Protein AF-A0A2I1GEY9-F1 (afdb_monomer_lite)

Organism: NCBI:txid588596

Structure (mmCIF, N/CA/C/O backbone):
data_AF-A0A2I1GEY9-F1
#
_entry.id   AF-A0A2I1GEY9-F1
#
loop_
_atom_site.group_PDB
_atom_site.id
_atom_site.type_symbol
_atom_site.label_atom_id
_atom_site.label_alt_id
_atom_site.label_comp_id
_atom_site.label_asym_id
_atom_site.label_entity_id
_atom_site.label_seq_id
_atom_site.pdbx_PDB_ins_code
_atom_site.Cartn_x
_atom_site.Cartn_y
_atom_site.Cartn_z
_atom_site.occupancy
_atom_site.B_iso_or_equiv
_atom_site.auth_seq_id
_atom_site.auth_comp_id
_atom_site.auth_asym_id
_atom_site.auth_atom_id
_atom_site.pdbx_PDB_model_num
ATOM 1 N N . MET A 1 1 ? 3.007 -11.560 12.866 1.00 44.59 1 MET A N 1
ATOM 2 C CA . MET A 1 1 ? 3.807 -10.693 11.979 1.00 44.59 1 MET A CA 1
ATOM 3 C C . MET A 1 1 ? 5.267 -10.915 12.319 1.00 44.59 1 MET A C 1
ATOM 5 O O . MET A 1 1 ? 5.629 -10.732 13.474 1.00 44.59 1 MET A O 1
ATOM 9 N N . ASP A 1 2 ? 6.054 -11.384 11.357 1.00 38.72 2 ASP A N 1
ATOM 10 C CA . ASP A 1 2 ? 7.506 -11.530 11.473 1.00 38.72 2 ASP A CA 1
ATOM 11 C C . ASP A 1 2 ? 8.145 -10.307 10.801 1.00 38.72 2 ASP A C 1
ATOM 13 O O . ASP A 1 2 ? 7.912 -10.064 9.620 1.00 38.72 2 ASP A O 1
ATOM 17 N N . PHE A 1 3 ? 8.868 -9.489 11.567 1.00 56.75 3 PHE A N 1
ATOM 18 C CA . PHE A 1 3 ? 9.431 -8.209 11.115 1.00 56.75 3 PHE A CA 1
ATOM 19 C C . PHE A 1 3 ? 10.753 -8.355 10.347 1.00 56.75 3 PHE A C 1
ATOM 21 O O . PHE A 1 3 ? 11.463 -7.370 10.169 1.00 56.75 3 PHE A O 1
ATOM 28 N N . GLY A 1 4 ? 11.102 -9.556 9.877 1.00 53.69 4 GLY A N 1
ATOM 29 C CA . GLY A 1 4 ? 12.291 -9.740 9.054 1.00 53.69 4 GLY A CA 1
ATOM 30 C C . GLY A 1 4 ? 13.560 -9.443 9.845 1.00 53.69 4 GLY A C 1
ATOM 31 O O . GLY A 1 4 ? 14.246 -8.445 9.628 1.00 53.69 4 GLY A O 1
ATOM 32 N N . ILE A 1 5 ? 13.923 -10.348 10.751 1.00 55.50 5 ILE A N 1
ATOM 33 C CA . ILE A 1 5 ? 15.296 -10.389 11.251 1.00 55.50 5 ILE A CA 1
ATOM 34 C C . ILE A 1 5 ? 16.181 -10.899 10.105 1.00 55.50 5 ILE A C 1
ATOM 36 O O . ILE A 1 5 ? 16.476 -12.086 10.020 1.00 55.50 5 ILE A O 1
ATOM 40 N N . SER A 1 6 ? 16.625 -10.017 9.210 1.00 53.09 6 SER A N 1
ATOM 41 C CA . SER A 1 6 ? 17.789 -10.318 8.377 1.00 53.09 6 SER A CA 1
ATOM 42 C C . SER A 1 6 ? 18.683 -9.102 8.221 1.00 53.09 6 SER A C 1
ATOM 44 O O . SER A 1 6 ? 18.519 -8.229 7.371 1.00 53.09 6 SER A O 1
ATOM 46 N N . LYS A 1 7 ? 19.667 -9.070 9.112 1.00 51.44 7 LYS A N 1
ATOM 47 C CA . LYS A 1 7 ? 20.834 -8.211 9.040 1.00 51.44 7 LYS A CA 1
ATOM 48 C C . LYS A 1 7 ? 21.877 -8.951 8.200 1.00 51.44 7 LYS A C 1
ATOM 50 O O . LYS A 1 7 ? 22.552 -9.832 8.717 1.00 51.44 7 LYS A O 1
ATOM 55 N N . ASN A 1 8 ? 21.995 -8.606 6.921 1.00 41.22 8 ASN A N 1
ATOM 56 C CA . ASN A 1 8 ? 23.267 -8.607 6.194 1.00 41.22 8 ASN A CA 1
ATOM 57 C C . ASN A 1 8 ? 23.083 -7.896 4.849 1.00 41.22 8 ASN A C 1
ATOM 59 O O . ASN A 1 8 ? 22.630 -8.474 3.864 1.00 41.22 8 ASN A O 1
ATOM 63 N N . GLN A 1 9 ? 23.483 -6.622 4.812 1.00 50.84 9 GLN A N 1
ATOM 64 C CA . GLN A 1 9 ? 24.087 -6.072 3.602 1.00 50.84 9 GLN A CA 1
ATOM 65 C C . GLN A 1 9 ? 25.204 -7.044 3.237 1.00 50.84 9 GLN A C 1
ATOM 67 O O . GLN A 1 9 ? 26.062 -7.232 4.089 1.00 50.84 9 GLN A O 1
ATOM 72 N N . ASN A 1 10 ? 25.086 -7.746 2.104 1.00 41.16 10 ASN A N 1
ATOM 73 C CA . ASN A 1 10 ? 26.146 -8.372 1.298 1.00 41.16 10 ASN A CA 1
ATOM 74 C C . ASN A 1 10 ? 25.495 -9.366 0.316 1.00 41.16 10 ASN A C 1
ATOM 76 O O . ASN A 1 10 ? 25.252 -10.519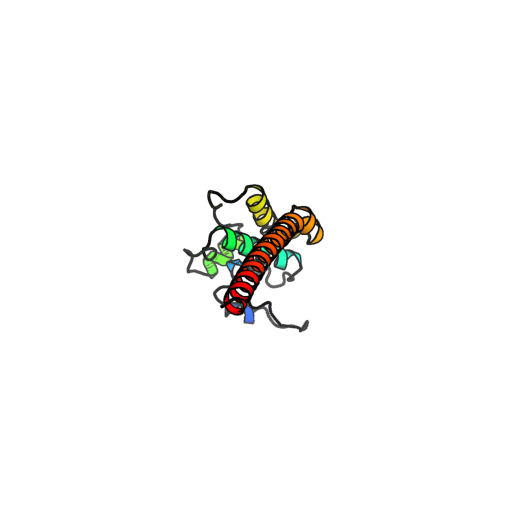 0.657 1.00 41.16 10 ASN A O 1
ATOM 80 N N . ASN A 1 11 ? 25.222 -8.901 -0.907 1.00 46.78 11 ASN A N 1
ATOM 81 C CA . ASN A 1 11 ? 25.101 -9.709 -2.130 1.00 46.78 11 ASN A CA 1
ATOM 82 C C . ASN A 1 11 ? 24.285 -11.014 -2.045 1.00 46.78 11 ASN A C 1
ATOM 84 O O . ASN A 1 11 ? 24.751 -12.060 -2.497 1.00 46.78 11 ASN A O 1
ATOM 88 N N . GLN A 1 12 ? 23.059 -10.971 -1.523 1.00 41.69 12 GLN A N 1
ATOM 89 C CA . GLN A 1 12 ? 22.129 -12.088 -1.688 1.00 41.69 12 GLN A CA 1
ATOM 90 C C . GLN A 1 12 ? 21.180 -11.776 -2.836 1.00 41.69 12 GLN A C 1
ATOM 92 O O . GLN A 1 12 ? 20.344 -10.879 -2.770 1.00 41.69 12 GLN A O 1
ATOM 97 N N . THR A 1 13 ? 21.396 -12.505 -3.925 1.00 39.59 13 THR A N 1
ATOM 98 C CA . THR A 1 13 ? 20.577 -12.525 -5.129 1.00 39.59 13 THR A CA 1
ATOM 99 C C . THR A 1 13 ? 19.092 -12.587 -4.791 1.00 39.59 13 THR A C 1
ATOM 101 O O . THR A 1 13 ? 18.670 -13.347 -3.920 1.00 39.59 13 THR A O 1
ATOM 104 N N . SER A 1 14 ? 18.314 -11.825 -5.560 1.00 50.25 14 SER A N 1
ATOM 105 C CA . SER A 1 14 ? 16.852 -11.649 -5.553 1.00 50.25 14 SER A CA 1
ATOM 106 C C . SER A 1 14 ? 16.012 -12.948 -5.658 1.00 50.25 14 SER A C 1
ATOM 108 O O . SER A 1 14 ? 14.808 -12.922 -5.883 1.00 50.25 14 SER A O 1
ATOM 110 N N . THR A 1 15 ? 16.626 -14.123 -5.509 1.00 42.75 15 THR A N 1
ATOM 111 C CA . THR A 1 15 ? 16.048 -15.446 -5.769 1.00 42.75 15 THR A CA 1
ATOM 112 C C . THR A 1 15 ? 15.495 -16.146 -4.525 1.00 42.75 15 THR A C 1
ATOM 114 O O . THR A 1 15 ? 14.738 -17.101 -4.671 1.00 42.75 15 THR A O 1
ATOM 117 N N . ALA A 1 16 ? 15.802 -15.678 -3.308 1.00 41.06 16 ALA A N 1
ATOM 118 C CA . ALA A 1 16 ? 15.241 -16.249 -2.073 1.00 41.06 16 ALA A CA 1
ATOM 119 C C . ALA A 1 16 ? 13.793 -15.787 -1.781 1.00 41.06 16 ALA A C 1
ATOM 121 O O . ALA A 1 16 ? 13.061 -16.465 -1.063 1.00 41.06 16 ALA A O 1
ATOM 122 N N . TYR A 1 17 ? 13.345 -14.673 -2.375 1.00 50.22 17 TYR A N 1
ATOM 123 C CA . TYR A 1 17 ? 12.012 -14.095 -2.137 1.00 50.22 17 TYR A CA 1
ATOM 124 C C . TYR A 1 17 ? 10.874 -14.799 -2.891 1.00 50.22 17 TYR A C 1
ATOM 126 O O . TYR A 1 17 ? 9.708 -14.642 -2.535 1.00 50.22 17 TYR A O 1
ATOM 134 N N . VAL A 1 18 ? 11.192 -15.629 -3.890 1.00 46.31 18 VAL A N 1
ATOM 135 C CA . VAL A 1 18 ? 10.198 -16.359 -4.700 1.00 46.31 18 VAL A CA 1
ATOM 136 C C . VAL A 1 18 ? 9.485 -17.463 -3.890 1.00 46.31 18 VAL A C 1
ATOM 138 O O . VAL A 1 18 ? 8.424 -17.937 -4.289 1.00 46.31 18 VAL A O 1
ATOM 141 N N . GLY A 1 19 ? 10.028 -17.853 -2.729 1.00 39.94 19 GLY A N 1
ATOM 142 C CA . GLY A 1 19 ? 9.502 -18.943 -1.898 1.00 39.94 19 GLY A CA 1
ATOM 143 C C . GLY A 1 19 ? 8.448 -18.561 -0.852 1.00 39.94 19 GLY A C 1
ATOM 144 O O . GLY A 1 19 ? 7.800 -19.461 -0.322 1.00 39.94 19 GLY A O 1
ATOM 145 N N . ASN A 1 20 ? 8.235 -17.272 -0.543 1.00 46.06 20 ASN A N 1
ATOM 146 C CA . ASN A 1 20 ? 7.269 -16.864 0.488 1.00 46.06 20 ASN A CA 1
ATOM 147 C C . ASN A 1 20 ? 5.998 -16.277 -0.142 1.00 46.06 20 ASN A C 1
ATOM 149 O O . ASN A 1 20 ? 5.798 -15.078 -0.316 1.00 46.06 20 ASN A O 1
ATOM 153 N N . PHE A 1 21 ? 5.136 -17.210 -0.516 1.00 47.41 21 PHE A N 1
ATOM 154 C CA . PHE A 1 21 ? 3.978 -17.091 -1.391 1.00 47.41 21 PHE A CA 1
ATOM 155 C C . PHE A 1 21 ? 2.848 -16.134 -0.960 1.00 47.41 21 PHE A C 1
ATOM 157 O O . PHE A 1 21 ? 1.968 -15.875 -1.774 1.00 47.41 21 PHE A O 1
ATOM 164 N N . GLY A 1 22 ? 2.867 -15.610 0.269 1.00 58.97 22 GLY A N 1
ATOM 165 C CA . GLY A 1 22 ? 1.872 -14.656 0.784 1.00 58.97 22 GLY A CA 1
ATOM 166 C C . GLY A 1 22 ? 2.316 -13.188 0.777 1.00 58.97 22 GLY A C 1
ATOM 167 O O . GLY A 1 22 ? 1.561 -12.332 1.219 1.00 58.97 22 GLY A O 1
ATOM 168 N N . VAL A 1 23 ? 3.536 -12.879 0.316 1.00 78.94 23 VAL A N 1
ATOM 169 C CA . VAL A 1 23 ? 4.139 -11.542 0.501 1.00 78.94 23 VAL A CA 1
ATOM 170 C C . VAL A 1 23 ? 4.010 -10.642 -0.736 1.00 78.94 23 VAL A C 1
ATOM 172 O O . VAL A 1 23 ? 4.173 -9.436 -0.611 1.00 78.94 23 VAL A O 1
ATOM 175 N N . VAL A 1 24 ? 3.654 -11.180 -1.914 1.00 90.69 24 VAL A N 1
ATOM 176 C CA . VAL A 1 24 ? 3.646 -10.436 -3.200 1.00 90.69 24 VAL A CA 1
ATOM 177 C C . VAL A 1 24 ? 2.850 -9.131 -3.121 1.00 90.69 24 VAL A C 1
ATOM 179 O O . VAL A 1 24 ? 3.321 -8.107 -3.603 1.00 90.69 24 VAL A O 1
ATOM 182 N N . ALA A 1 25 ? 1.688 -9.149 -2.463 1.00 93.12 25 ALA A N 1
ATOM 183 C CA . ALA A 1 25 ? 0.843 -7.968 -2.296 1.00 93.12 25 ALA A CA 1
ATOM 184 C C . ALA A 1 25 ? 1.513 -6.835 -1.500 1.00 93.12 25 ALA A C 1
ATOM 186 O O . ALA A 1 25 ? 1.182 -5.675 -1.705 1.00 93.12 25 ALA A O 1
ATOM 187 N N . TYR A 1 26 ? 2.449 -7.167 -0.611 1.00 94.31 26 TYR A N 1
ATOM 188 C CA . TYR A 1 26 ? 3.161 -6.220 0.245 1.00 94.31 26 TYR A CA 1
ATOM 189 C C . TYR A 1 26 ? 4.514 -5.804 -0.349 1.00 94.31 26 TYR A C 1
ATOM 191 O O . TYR A 1 26 ? 5.165 -4.921 0.191 1.00 94.31 26 TYR A O 1
ATOM 199 N N . MET A 1 27 ? 4.976 -6.426 -1.436 1.00 92.56 27 MET A N 1
ATOM 200 C CA . MET A 1 27 ? 6.281 -6.113 -2.019 1.00 92.56 27 MET A CA 1
ATOM 201 C C . MET A 1 27 ? 6.256 -4.796 -2.799 1.00 92.56 27 MET A C 1
ATOM 203 O O . MET A 1 27 ? 5.285 -4.476 -3.478 1.00 92.56 27 MET A O 1
ATOM 207 N N . GLU A 1 28 ? 7.376 -4.071 -2.748 1.00 94.56 28 GLU A N 1
ATOM 208 C CA . GLU A 1 28 ? 7.617 -2.859 -3.533 1.00 94.56 28 GLU A CA 1
ATOM 209 C C . GLU A 1 28 ? 7.279 -3.070 -5.023 1.00 94.56 28 GLU A C 1
ATOM 211 O O . GLU A 1 28 ? 7.978 -3.837 -5.687 1.00 94.56 28 GLU A O 1
ATOM 216 N N . PRO A 1 29 ? 6.287 -2.366 -5.603 1.00 94.50 29 PRO A N 1
ATOM 217 C CA . PRO A 1 29 ? 5.899 -2.577 -6.996 1.00 94.50 29 PRO A CA 1
ATOM 218 C C . PRO A 1 29 ? 7.046 -2.399 -7.994 1.00 94.50 29 PRO A C 1
ATOM 220 O O . PRO A 1 29 ? 7.108 -3.114 -8.996 1.00 94.50 29 PRO A O 1
ATOM 223 N N . LYS A 1 30 ? 7.981 -1.474 -7.720 1.00 93.31 30 LYS A N 1
ATOM 224 C CA . LYS A 1 30 ? 9.129 -1.226 -8.606 1.00 93.31 30 LYS A CA 1
ATOM 225 C C . LYS A 1 30 ? 10.117 -2.398 -8.670 1.00 93.31 30 LYS A C 1
ATOM 227 O O . LYS A 1 30 ? 10.770 -2.547 -9.700 1.00 93.31 30 LYS A O 1
ATOM 232 N N . CYS A 1 31 ? 10.172 -3.278 -7.662 1.00 91.38 31 CYS A N 1
ATOM 233 C CA . CYS A 1 31 ? 11.063 -4.447 -7.695 1.00 91.38 31 CYS A CA 1
ATOM 234 C C . CYS A 1 31 ? 10.638 -5.514 -8.721 1.00 91.38 31 CYS A C 1
ATOM 236 O O . CYS A 1 31 ? 11.462 -6.318 -9.152 1.00 91.38 31 CYS A O 1
ATOM 238 N N . PHE A 1 32 ? 9.371 -5.503 -9.157 1.00 90.31 32 PHE A N 1
ATOM 239 C CA . PHE A 1 32 ? 8.885 -6.386 -10.222 1.00 90.31 32 PHE A CA 1
ATOM 240 C C . PHE A 1 32 ? 9.301 -5.915 -11.622 1.00 90.31 32 PHE A C 1
ATOM 242 O O . PHE A 1 32 ? 9.295 -6.711 -12.558 1.00 90.31 32 PHE A O 1
ATOM 249 N N . VAL A 1 33 ? 9.650 -4.631 -11.764 1.00 89.69 33 VAL A N 1
ATOM 250 C CA . VAL A 1 33 ? 10.099 -4.028 -13.028 1.00 89.69 33 VAL A CA 1
ATOM 251 C C . VAL A 1 33 ? 11.623 -4.025 -13.111 1.00 89.69 33 VAL A C 1
ATOM 253 O O . VAL A 1 33 ? 12.187 -4.418 -14.129 1.00 89.69 33 VAL A O 1
ATOM 256 N N . ASP A 1 34 ? 12.286 -3.608 -12.032 1.00 88.88 34 ASP A N 1
ATOM 257 C CA . ASP A 1 34 ? 13.739 -3.624 -11.900 1.00 88.88 34 ASP A CA 1
ATOM 258 C C . ASP A 1 34 ? 14.137 -4.492 -10.696 1.00 88.88 34 ASP A C 1
ATOM 260 O O . ASP A 1 34 ? 13.987 -4.059 -9.550 1.00 88.88 34 ASP A O 1
ATOM 264 N N . PRO A 1 35 ? 14.681 -5.703 -10.921 1.00 83.06 35 PRO A N 1
ATOM 265 C CA . PRO A 1 35 ? 15.138 -6.580 -9.844 1.00 83.06 35 PRO A CA 1
ATOM 266 C C . PRO A 1 35 ? 16.256 -5.991 -8.974 1.00 83.06 35 PRO A C 1
ATOM 268 O O . PRO A 1 35 ? 16.514 -6.523 -7.894 1.00 83.06 35 PRO A O 1
ATOM 271 N N . ASN A 1 36 ? 16.935 -4.934 -9.437 1.00 85.25 36 ASN A N 1
ATOM 272 C CA . ASN A 1 36 ? 17.963 -4.215 -8.684 1.00 85.25 36 ASN A CA 1
ATOM 273 C C . ASN A 1 36 ? 17.409 -2.987 -7.952 1.00 85.25 36 ASN A C 1
ATOM 275 O O . ASN A 1 36 ? 18.181 -2.265 -7.314 1.00 85.25 36 ASN A O 1
ATOM 279 N N . PHE A 1 37 ? 16.096 -2.737 -8.028 1.00 86.81 37 PHE A N 1
ATOM 280 C CA . PHE A 1 37 ? 15.475 -1.631 -7.318 1.00 86.81 37 PHE A CA 1
ATOM 281 C C . PHE A 1 37 ? 15.724 -1.787 -5.809 1.00 86.81 37 PHE A C 1
ATOM 283 O O . PHE A 1 37 ? 15.383 -2.824 -5.229 1.00 86.81 37 PHE A O 1
ATOM 290 N N . PRO A 1 38 ? 16.328 -0.787 -5.146 1.00 86.50 38 PRO A N 1
ATOM 291 C CA . PRO A 1 38 ? 16.669 -0.909 -3.743 1.00 86.50 38 PRO A CA 1
ATOM 292 C C . PRO A 1 38 ? 15.406 -0.928 -2.884 1.00 86.50 38 PRO A C 1
ATOM 294 O O . PRO A 1 38 ? 14.523 -0.082 -3.028 1.00 86.50 38 PRO A O 1
ATOM 297 N N . TYR A 1 39 ? 15.361 -1.836 -1.913 1.00 86.62 39 TYR A N 1
ATOM 298 C CA . TYR A 1 39 ? 14.411 -1.717 -0.814 1.00 86.62 39 TYR A CA 1
ATOM 299 C C . TYR A 1 39 ? 14.791 -0.515 0.046 1.00 86.62 39 TYR A C 1
ATOM 301 O O . TYR A 1 39 ? 15.923 -0.391 0.519 1.00 86.62 39 TYR A O 1
ATOM 309 N N . THR A 1 40 ? 13.838 0.389 0.234 1.00 92.19 40 THR A N 1
ATOM 310 C CA . THR A 1 40 ? 14.043 1.621 0.999 1.00 92.19 40 THR A CA 1
ATOM 311 C C . THR A 1 40 ? 12.922 1.814 2.012 1.00 92.19 40 THR A C 1
ATOM 313 O O . THR A 1 40 ? 11.942 1.076 2.029 1.00 92.19 40 THR A O 1
ATOM 316 N N . LYS A 1 41 ? 13.020 2.864 2.835 1.00 93.19 41 LYS A N 1
ATOM 317 C CA . LYS A 1 41 ? 11.957 3.221 3.785 1.00 93.19 41 LYS A CA 1
ATOM 318 C C . LYS A 1 41 ? 10.600 3.432 3.105 1.00 93.19 41 LYS A C 1
ATOM 320 O O . LYS A 1 41 ? 9.575 3.167 3.716 1.00 93.19 41 LYS A O 1
ATOM 325 N N . SER A 1 42 ? 10.565 3.911 1.859 1.00 94.50 42 SER A N 1
ATOM 326 C CA . SER A 1 42 ? 9.300 4.065 1.130 1.00 94.50 42 SER A CA 1
ATOM 327 C C . SER A 1 42 ? 8.704 2.717 0.715 1.00 94.50 42 SER A C 1
ATOM 329 O O . SER A 1 42 ? 7.485 2.628 0.572 1.00 94.50 42 SER A O 1
ATOM 331 N N . SER A 1 43 ? 9.515 1.664 0.581 1.00 94.50 43 SER A N 1
ATOM 332 C CA . SER A 1 43 ? 9.042 0.286 0.409 1.00 94.50 43 SER A CA 1
ATOM 333 C C . SER A 1 43 ? 8.356 -0.225 1.676 1.00 94.50 43 SER A C 1
ATOM 335 O O . SER A 1 43 ? 7.277 -0.800 1.582 1.00 94.50 43 SER A O 1
ATOM 337 N N . ASP A 1 44 ? 8.890 0.079 2.863 1.00 93.88 44 ASP A N 1
ATOM 338 C CA . ASP A 1 44 ? 8.212 -0.241 4.131 1.00 93.88 44 ASP A CA 1
ATOM 339 C C . ASP A 1 44 ? 6.866 0.493 4.255 1.00 93.88 44 ASP A C 1
ATOM 341 O O . ASP A 1 44 ? 5.869 -0.091 4.682 1.00 93.88 44 ASP A O 1
ATOM 345 N N . ILE A 1 45 ? 6.811 1.763 3.833 1.00 95.50 45 ILE A N 1
ATOM 346 C CA . ILE A 1 45 ? 5.565 2.549 3.798 1.00 95.50 45 ILE A CA 1
ATOM 347 C C . ILE A 1 45 ? 4.540 1.927 2.840 1.00 95.50 45 ILE A C 1
ATOM 349 O O . ILE A 1 45 ? 3.352 1.907 3.160 1.00 95.50 45 ILE A O 1
ATOM 353 N N . TYR A 1 46 ? 4.977 1.374 1.706 1.00 96.44 46 TYR A N 1
ATOM 354 C CA . TYR A 1 46 ? 4.088 0.650 0.798 1.00 96.44 46 TYR A CA 1
ATOM 355 C C . TYR A 1 46 ? 3.468 -0.574 1.475 1.00 96.44 46 TYR A C 1
ATOM 357 O O . TYR A 1 46 ? 2.240 -0.673 1.544 1.00 96.44 46 TYR A O 1
ATOM 365 N N . SER A 1 47 ? 4.305 -1.456 2.032 1.00 95.56 47 SER A N 1
ATOM 366 C CA . SER A 1 47 ? 3.865 -2.655 2.759 1.00 95.56 47 SER A CA 1
ATOM 367 C C . SER A 1 47 ? 2.885 -2.296 3.871 1.00 95.56 47 SER A C 1
ATOM 369 O O . SER A 1 47 ? 1.874 -2.967 4.077 1.00 95.56 47 SER A O 1
ATOM 371 N N . PHE A 1 48 ? 3.163 -1.195 4.568 1.00 94.25 48 PHE A N 1
ATOM 372 C CA . PHE A 1 48 ? 2.302 -0.680 5.614 1.00 94.25 48 PHE A CA 1
ATOM 373 C C . PHE A 1 48 ? 0.947 -0.202 5.072 1.00 94.25 48 PHE A C 1
ATOM 375 O O . PHE A 1 48 ? -0.081 -0.529 5.654 1.00 94.25 48 PHE A O 1
ATOM 382 N N . GLY A 1 49 ? 0.903 0.493 3.931 1.00 95.44 49 GLY A N 1
ATOM 383 C CA . GLY A 1 49 ? -0.355 0.871 3.274 1.00 95.44 49 GLY A CA 1
ATOM 384 C C . GLY A 1 49 ? -1.237 -0.332 2.925 1.00 95.44 49 GLY A C 1
ATOM 385 O O . GLY A 1 49 ? -2.442 -0.308 3.168 1.00 95.44 49 GLY A O 1
ATOM 386 N N . VAL A 1 50 ? -0.637 -1.415 2.428 1.00 96.44 50 VAL A N 1
ATOM 387 C CA . VAL A 1 50 ? -1.351 -2.671 2.137 1.00 96.44 50 VAL A CA 1
ATOM 388 C C . VAL A 1 50 ? -1.890 -3.310 3.421 1.00 96.44 50 VAL A C 1
A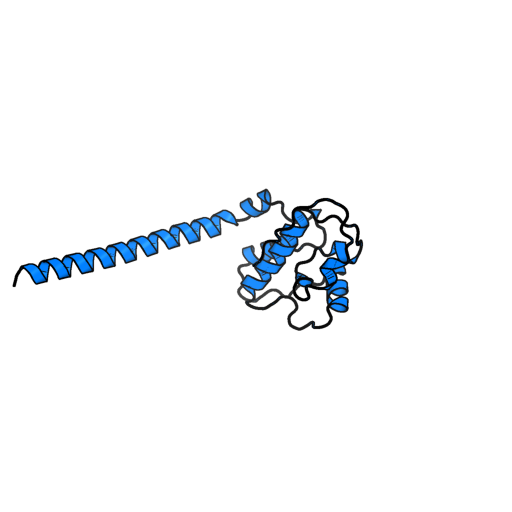TOM 390 O O . VAL A 1 50 ? -3.058 -3.690 3.469 1.00 96.44 50 VAL A O 1
ATOM 393 N N . LEU A 1 51 ? -1.088 -3.343 4.490 1.00 95.06 51 LEU A N 1
ATOM 394 C CA . LEU A 1 51 ? -1.514 -3.838 5.804 1.00 95.06 51 LEU A CA 1
ATOM 395 C C . LEU A 1 51 ? -2.685 -3.030 6.382 1.00 95.06 51 LEU A C 1
ATOM 397 O O . LEU A 1 51 ? -3.607 -3.586 6.971 1.00 95.06 51 LEU A O 1
ATOM 401 N N . MET A 1 52 ? -2.676 -1.709 6.226 1.00 94.25 52 MET A N 1
ATOM 402 C CA . MET A 1 52 ? -3.783 -0.869 6.681 1.00 94.25 52 MET A CA 1
ATOM 403 C C . MET A 1 52 ? -5.077 -1.160 5.933 1.00 94.25 52 MET A C 1
ATOM 405 O O . MET A 1 52 ? -6.147 -1.202 6.540 1.00 94.25 52 MET A O 1
ATOM 409 N N . TRP A 1 53 ? -4.987 -1.368 4.621 1.00 96.44 53 TRP A N 1
ATOM 410 C CA . TRP A 1 53 ? -6.144 -1.793 3.851 1.00 96.44 53 TRP A CA 1
ATOM 411 C C . TRP A 1 53 ? -6.659 -3.156 4.330 1.00 96.44 53 TRP A C 1
ATOM 413 O O . TRP A 1 53 ? -7.861 -3.292 4.537 1.00 96.44 53 TRP A O 1
ATOM 423 N N . GLU A 1 54 ? -5.774 -4.121 4.593 1.00 95.56 54 GLU A N 1
ATOM 424 C CA . GLU A 1 54 ? -6.139 -5.439 5.137 1.00 95.56 54 GLU A CA 1
ATOM 425 C C . GLU A 1 54 ? -6.842 -5.322 6.497 1.00 95.56 54 GLU A C 1
ATOM 4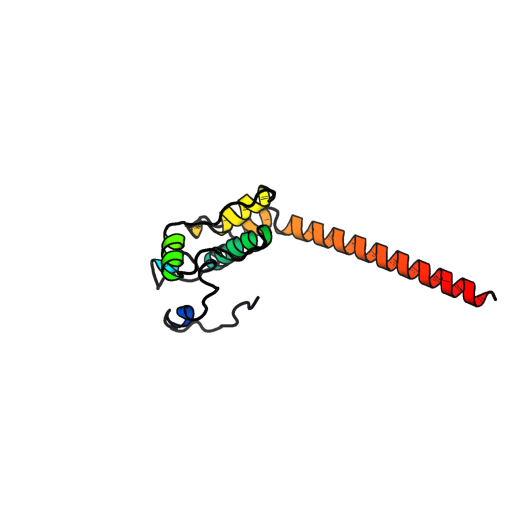27 O O . GLU A 1 54 ? -7.874 -5.950 6.719 1.00 95.56 54 GLU A O 1
ATOM 432 N N . ILE A 1 55 ? -6.348 -4.462 7.395 1.00 93.94 55 ILE A N 1
ATOM 433 C CA . ILE A 1 55 ? -7.008 -4.176 8.680 1.00 93.94 55 ILE A CA 1
ATOM 434 C C . ILE A 1 55 ? -8.404 -3.588 8.455 1.00 93.94 55 ILE A C 1
ATOM 436 O O . ILE A 1 55 ? -9.345 -3.925 9.171 1.00 93.94 55 ILE A O 1
ATOM 440 N N . SER A 1 56 ? -8.544 -2.698 7.473 1.00 93.38 56 SER A N 1
ATOM 441 C CA . SER A 1 56 ? -9.824 -2.074 7.157 1.00 93.38 56 SER A CA 1
ATOM 442 C C . SER A 1 56 ? -10.813 -3.031 6.494 1.00 93.38 56 SER A C 1
ATOM 444 O O . SER A 1 56 ? -12.016 -2.851 6.672 1.00 93.38 56 SER A O 1
ATOM 446 N N . SER A 1 57 ? -10.336 -3.980 5.690 1.00 94.44 57 SER A N 1
ATOM 447 C CA . SER A 1 57 ? -11.176 -4.919 4.944 1.00 94.44 57 SER A CA 1
ATOM 448 C C . SER A 1 57 ? -11.515 -6.163 5.758 1.00 94.44 57 SER A C 1
ATOM 450 O O . SER A 1 57 ? -12.586 -6.737 5.572 1.00 94.44 57 SER A O 1
ATOM 452 N N . GLY A 1 58 ? -10.618 -6.577 6.655 1.00 93.00 58 GLY A N 1
ATOM 453 C CA . GLY A 1 58 ? -10.675 -7.867 7.335 1.00 93.00 58 GLY A CA 1
ATOM 454 C C . GLY A 1 58 ? -10.349 -9.053 6.421 1.00 93.00 58 GLY A C 1
ATOM 455 O O . GLY A 1 58 ? -10.594 -10.195 6.809 1.00 93.00 58 GLY A O 1
ATOM 456 N N . TYR A 1 59 ? -9.824 -8.808 5.216 1.00 92.06 59 TYR A N 1
ATOM 457 C CA . TYR A 1 59 ? -9.512 -9.834 4.223 1.00 92.06 59 TYR A CA 1
ATOM 458 C C . TYR A 1 59 ? -8.053 -9.754 3.765 1.00 92.06 59 TYR A C 1
ATOM 460 O O . TYR A 1 59 ? -7.525 -8.649 3.622 1.00 92.06 59 TYR A O 1
ATOM 468 N N . PRO A 1 60 ? -7.433 -10.902 3.425 1.00 92.44 60 PRO A N 1
ATOM 469 C CA . PRO A 1 60 ? -6.134 -10.908 2.769 1.00 92.44 60 PRO A CA 1
ATOM 470 C C . PRO A 1 60 ? -6.159 -10.083 1.472 1.00 92.44 60 PRO A C 1
ATOM 472 O O . PRO A 1 60 ? -7.138 -10.169 0.719 1.00 92.44 60 PRO A O 1
ATOM 475 N N . PRO A 1 61 ? -5.103 -9.308 1.176 1.00 93.50 61 PRO A N 1
ATOM 476 C CA . PRO A 1 61 ? -5.017 -8.549 -0.062 1.00 93.50 61 PRO A CA 1
ATOM 477 C C . PRO A 1 61 ? -4.932 -9.480 -1.270 1.00 93.50 61 PRO A C 1
ATOM 479 O O . PRO A 1 61 ? -4.207 -10.473 -1.280 1.00 93.50 61 PRO A O 1
ATOM 482 N N . PHE A 1 62 ? -5.680 -9.117 -2.301 1.00 92.81 62 PHE A N 1
ATOM 483 C CA . PHE A 1 62 ? -5.870 -9.814 -3.564 1.00 92.81 62 PHE A CA 1
ATOM 484 C C . PHE A 1 62 ? -6.306 -11.271 -3.386 1.00 92.81 62 PHE A C 1
ATOM 486 O O . PHE A 1 62 ? -5.874 -12.141 -4.140 1.00 92.81 62 PHE A O 1
ATOM 493 N N . LYS A 1 63 ? -7.181 -11.538 -2.403 1.00 88.50 63 LYS A N 1
ATOM 494 C CA . LYS A 1 63 ? -7.645 -12.891 -2.036 1.00 88.50 63 LYS A CA 1
ATOM 495 C C . LYS A 1 63 ? -8.184 -13.733 -3.200 1.00 88.50 63 LYS A C 1
ATOM 497 O O . LYS A 1 63 ? -8.141 -14.951 -3.116 1.00 88.50 63 LYS A O 1
ATOM 502 N N . ASP A 1 64 ? -8.694 -13.090 -4.250 1.00 86.88 64 ASP A N 1
ATOM 503 C CA . ASP A 1 64 ? -9.298 -13.759 -5.407 1.00 86.88 64 ASP A CA 1
ATOM 504 C C . ASP A 1 64 ? -8.274 -14.023 -6.537 1.00 86.88 64 ASP A C 1
ATOM 506 O O . ASP A 1 64 ? -8.644 -14.478 -7.620 1.00 86.88 64 ASP A O 1
ATOM 510 N N . ASN A 1 65 ? -6.986 -13.714 -6.325 1.00 83.88 65 ASN A N 1
ATOM 511 C CA . ASN A 1 65 ? -5.927 -13.868 -7.322 1.00 83.88 65 ASN A CA 1
ATOM 512 C C . ASN A 1 65 ? -4.870 -14.898 -6.895 1.00 83.88 65 ASN A C 1
ATOM 514 O O . ASN A 1 65 ? -3.846 -14.574 -6.292 1.00 83.88 65 ASN A O 1
ATOM 518 N N . ASP A 1 66 ? -5.090 -16.147 -7.297 1.00 83.44 66 ASP A N 1
ATOM 519 C CA . ASP A 1 66 ? -4.190 -17.261 -6.976 1.00 83.44 66 ASP A CA 1
ATOM 520 C C . ASP A 1 66 ? -2.894 -17.257 -7.812 1.00 83.44 66 ASP A C 1
ATOM 522 O O . ASP A 1 66 ? -1.897 -17.902 -7.458 1.00 83.44 66 ASP A O 1
ATOM 526 N N . ASN A 1 67 ? -2.874 -16.528 -8.936 1.00 89.62 67 ASN A N 1
ATOM 527 C CA . ASN A 1 67 ? -1.724 -16.477 -9.832 1.00 89.62 67 ASN A CA 1
ATOM 528 C C . ASN A 1 67 ? -0.781 -15.328 -9.459 1.00 89.62 67 ASN A C 1
ATOM 530 O O . ASN A 1 67 ? -0.919 -14.191 -9.901 1.00 89.62 67 ASN A O 1
ATOM 534 N N . LYS A 1 68 ? 0.265 -15.671 -8.711 1.00 85.44 68 LYS A N 1
ATOM 535 C CA . LYS A 1 68 ? 1.266 -14.729 -8.185 1.00 85.44 68 LYS A CA 1
ATOM 536 C C . LYS A 1 68 ? 2.017 -13.946 -9.258 1.00 85.44 68 LYS A C 1
ATOM 538 O O . LYS A 1 68 ? 2.338 -12.785 -9.037 1.00 85.44 68 LYS A O 1
ATOM 543 N N . VAL A 1 69 ? 2.292 -14.561 -10.410 1.00 89.31 69 VAL A N 1
ATOM 544 C CA . VAL A 1 69 ? 2.979 -13.879 -11.518 1.00 89.31 69 VAL A CA 1
ATOM 545 C C . VAL A 1 69 ? 2.046 -12.847 -12.141 1.00 89.31 69 VAL A C 1
ATOM 547 O O . VAL A 1 69 ? 2.435 -11.697 -12.330 1.00 89.31 69 VAL A O 1
ATOM 550 N N . ALA A 1 70 ? 0.793 -13.231 -12.396 1.00 91.75 70 ALA A N 1
ATOM 551 C CA . ALA A 1 70 ? -0.217 -12.306 -12.902 1.00 91.75 70 ALA A CA 1
ATOM 552 C C . ALA A 1 70 ? -0.496 -11.171 -11.904 1.00 91.75 70 ALA A C 1
ATOM 554 O O . ALA A 1 70 ? -0.654 -10.016 -12.306 1.00 91.75 70 ALA A O 1
ATOM 555 N N . LEU A 1 71 ? -0.505 -11.478 -10.605 1.00 92.62 71 LEU A N 1
ATOM 556 C CA . LEU A 1 71 ? -0.658 -10.493 -9.542 1.00 92.62 71 LEU A CA 1
ATOM 557 C C . LEU A 1 71 ? 0.512 -9.503 -9.508 1.00 92.62 71 LEU A C 1
ATOM 559 O O . LEU A 1 71 ? 0.271 -8.300 -9.512 1.00 92.62 71 LEU A O 1
ATOM 563 N N . ALA A 1 72 ? 1.759 -9.980 -9.541 1.00 91.88 72 ALA A N 1
ATOM 564 C CA . ALA A 1 72 ? 2.945 -9.122 -9.566 1.00 91.88 72 ALA A CA 1
ATOM 565 C C . ALA A 1 72 ? 2.927 -8.156 -10.764 1.00 91.88 72 ALA A C 1
ATOM 567 O O . ALA A 1 72 ? 3.145 -6.959 -10.589 1.00 91.88 72 ALA A O 1
ATOM 568 N N . ILE A 1 73 ? 2.569 -8.653 -11.955 1.00 92.88 73 ILE A N 1
ATOM 569 C CA . ILE A 1 73 ? 2.405 -7.831 -13.168 1.00 92.88 73 ILE A CA 1
ATOM 570 C C . ILE A 1 73 ? 1.278 -6.802 -12.994 1.00 92.88 73 ILE A C 1
ATOM 572 O O . ILE A 1 73 ? 1.393 -5.649 -13.407 1.00 92.88 73 ILE A O 1
ATOM 576 N N . SER A 1 74 ? 0.165 -7.197 -12.378 1.00 95.00 74 SER A N 1
ATOM 577 C CA . SER A 1 74 ? -0.958 -6.287 -12.140 1.00 95.00 74 SER A CA 1
ATOM 578 C C . SER A 1 74 ? -0.558 -5.167 -11.175 1.00 95.00 74 SER A C 1
ATOM 580 O O . SER A 1 74 ? -0.813 -3.995 -11.449 1.00 95.00 74 SER A O 1
ATOM 582 N N . ILE A 1 75 ? 0.124 -5.507 -10.078 1.00 95.62 75 ILE A N 1
ATOM 583 C CA . ILE A 1 75 ? 0.618 -4.551 -9.079 1.00 95.62 75 ILE A CA 1
ATOM 584 C C . ILE A 1 75 ? 1.659 -3.607 -9.687 1.00 95.62 75 ILE A C 1
ATOM 586 O O . ILE A 1 75 ? 1.579 -2.398 -9.453 1.00 95.62 75 ILE A O 1
ATOM 590 N N . SER A 1 76 ? 2.592 -4.117 -10.501 1.00 94.25 76 SER A N 1
ATOM 591 C CA . SER A 1 76 ? 3.581 -3.281 -11.194 1.00 94.25 76 SER A CA 1
ATOM 592 C C . SER A 1 76 ? 2.929 -2.292 -12.161 1.00 94.25 76 SER A C 1
ATOM 594 O O . SER A 1 76 ? 3.449 -1.197 -12.350 1.00 94.25 76 SER A O 1
ATOM 596 N N . ASN A 1 77 ? 1.761 -2.642 -12.706 1.00 96.00 77 ASN A N 1
ATOM 597 C CA . ASN A 1 77 ? 0.945 -1.780 -13.564 1.00 96.00 77 ASN A CA 1
ATOM 598 C C . ASN A 1 77 ? -0.026 -0.871 -12.787 1.00 96.00 77 ASN A C 1
ATOM 600 O O . ASN A 1 77 ? -0.854 -0.195 -13.394 1.00 96.00 77 ASN A O 1
ATOM 604 N N . GLY A 1 78 ? 0.061 -0.835 -11.455 1.00 95.81 78 GLY A N 1
ATOM 605 C CA . GLY A 1 78 ? -0.730 0.067 -10.620 1.00 95.81 78 GLY A CA 1
ATOM 606 C C . GLY A 1 78 ? -2.044 -0.511 -10.096 1.00 95.81 78 GLY A C 1
ATOM 607 O O . GLY A 1 78 ? -2.826 0.236 -9.511 1.00 95.81 78 GLY A O 1
ATOM 608 N N . ALA A 1 79 ? -2.299 -1.816 -10.244 1.00 96.12 79 ALA A N 1
ATOM 609 C CA . ALA A 1 79 ? -3.469 -2.440 -9.628 1.00 96.12 79 ALA A CA 1
ATOM 610 C C . ALA A 1 79 ? -3.443 -2.252 -8.104 1.00 96.12 79 ALA A C 1
ATOM 612 O O . ALA A 1 79 ? -2.409 -2.438 -7.453 1.00 96.12 79 ALA A O 1
ATOM 613 N N . ARG A 1 80 ? -4.588 -1.873 -7.537 1.00 96.50 80 ARG A N 1
ATOM 614 C CA . ARG A 1 80 ? -4.809 -1.702 -6.099 1.00 96.50 80 ARG A CA 1
ATOM 615 C C . ARG A 1 80 ? -6.152 -2.291 -5.723 1.00 96.50 80 ARG A C 1
ATOM 617 O O . ARG A 1 80 ? -7.026 -2.459 -6.570 1.00 96.50 80 ARG A O 1
ATOM 624 N N . GLU A 1 81 ? -6.283 -2.581 -4.442 1.00 96.00 81 GLU A N 1
ATOM 625 C CA . GLU A 1 81 ? -7.515 -3.096 -3.885 1.00 96.00 81 GLU A CA 1
ATOM 626 C C . GLU A 1 81 ? -8.657 -2.082 -3.897 1.00 96.00 81 GLU A C 1
ATOM 628 O O . GLU A 1 81 ? -8.457 -0.859 -3.908 1.00 96.00 81 GLU A O 1
ATOM 633 N N . VAL A 1 82 ? -9.876 -2.611 -3.860 1.00 94.00 82 VAL A N 1
ATOM 634 C CA . VAL A 1 82 ? -11.088 -1.793 -3.825 1.00 94.00 82 VAL A CA 1
ATOM 635 C C . VAL A 1 82 ? -11.257 -1.177 -2.436 1.00 94.00 82 VAL A C 1
ATOM 637 O O . VAL A 1 82 ? -10.990 -1.791 -1.404 1.00 94.00 82 VAL A O 1
ATOM 640 N N . THR A 1 83 ? -11.704 0.074 -2.398 1.00 91.75 83 THR A N 1
ATOM 641 C CA . THR A 1 83 ? -12.059 0.760 -1.150 1.00 91.75 83 THR A CA 1
ATOM 642 C C . THR A 1 83 ? -13.203 0.057 -0.441 1.00 91.75 83 THR A C 1
ATOM 644 O O . THR A 1 83 ? -14.195 -0.306 -1.073 1.00 91.75 83 THR A O 1
ATOM 647 N N . ILE A 1 84 ? -13.097 -0.068 0.877 1.00 92.12 84 ILE A N 1
ATOM 648 C CA . ILE A 1 84 ? -14.101 -0.748 1.687 1.00 92.12 84 ILE A CA 1
ATOM 649 C C . ILE A 1 84 ? -15.175 0.262 2.118 1.00 92.12 84 ILE A C 1
ATOM 651 O O . ILE A 1 84 ? -14.847 1.294 2.710 1.00 92.12 84 ILE A O 1
ATOM 655 N N . PRO A 1 85 ? -16.465 0.012 1.828 1.00 92.69 85 PRO A N 1
ATOM 656 C CA . PRO A 1 85 ? -17.540 0.872 2.305 1.00 92.69 85 PRO A CA 1
ATOM 657 C C . PRO A 1 85 ? -17.540 0.972 3.833 1.00 92.69 85 PRO A C 1
ATOM 659 O O . PRO A 1 85 ? -17.455 -0.035 4.531 1.00 92.69 85 PRO A O 1
ATOM 662 N N . GLY A 1 86 ? -17.668 2.192 4.354 1.00 89.69 86 GLY A N 1
ATOM 663 C CA . GLY A 1 86 ? -17.675 2.450 5.797 1.00 89.69 86 GLY A CA 1
ATOM 664 C C . GLY A 1 86 ? -16.294 2.702 6.408 1.00 89.69 86 GLY A C 1
ATOM 665 O O . GLY A 1 86 ? -16.221 3.094 7.573 1.00 89.69 86 GLY A O 1
ATOM 666 N N . THR A 1 87 ? -15.209 2.560 5.644 1.00 90.31 87 THR A N 1
ATOM 667 C CA . THR A 1 87 ? -13.891 3.037 6.076 1.00 90.31 87 THR A CA 1
ATOM 668 C C . THR A 1 87 ? -13.904 4.560 6.231 1.00 90.31 87 THR A C 1
ATOM 670 O O . THR A 1 87 ? -14.361 5.257 5.322 1.00 90.31 87 THR A O 1
ATOM 673 N N . PRO A 1 88 ? -13.392 5.116 7.347 1.00 91.25 88 PRO A N 1
ATOM 674 C CA . PRO A 1 88 ? -13.246 6.560 7.494 1.00 91.25 88 PRO A CA 1
ATOM 675 C C . PRO A 1 88 ? -12.408 7.155 6.357 1.00 91.25 88 PRO A C 1
ATOM 677 O O . PRO A 1 88 ? -11.335 6.637 6.041 1.00 91.25 88 PRO A O 1
ATOM 680 N N . ILE A 1 89 ? -12.866 8.264 5.773 1.00 90.56 89 ILE A N 1
ATOM 681 C CA . ILE A 1 89 ? -12.253 8.889 4.587 1.00 90.56 89 ILE A CA 1
ATOM 682 C C . ILE A 1 89 ? -10.778 9.233 4.837 1.00 90.56 89 ILE A C 1
ATOM 684 O O . ILE A 1 89 ? -9.929 9.076 3.958 1.00 90.56 89 ILE A O 1
ATOM 688 N N . GLU A 1 90 ? -10.442 9.669 6.048 1.00 88.31 90 GLU A N 1
ATOM 689 C CA . GLU A 1 90 ? -9.075 9.997 6.451 1.00 88.31 90 GLU A CA 1
ATOM 690 C C . GLU A 1 90 ? -8.178 8.755 6.496 1.00 88.31 90 GLU A C 1
ATOM 692 O O . GLU A 1 90 ? -7.014 8.820 6.097 1.00 88.31 90 GLU A O 1
ATOM 697 N N . TYR A 1 91 ? -8.723 7.617 6.939 1.00 90.00 91 TYR A N 1
ATOM 698 C CA . TYR A 1 91 ? -8.015 6.338 6.974 1.00 90.00 91 TYR A CA 1
ATOM 699 C C . TYR A 1 91 ? -7.785 5.811 5.553 1.00 90.00 91 TYR A C 1
ATOM 701 O O . TYR A 1 91 ? -6.669 5.410 5.220 1.00 90.00 91 TYR A O 1
ATOM 709 N N . GLU A 1 92 ? -8.812 5.898 4.700 1.00 93.12 92 GLU A N 1
ATOM 710 C CA . GLU A 1 92 ? -8.723 5.561 3.279 1.00 93.12 92 GLU A CA 1
ATOM 711 C C . GLU A 1 92 ? -7.647 6.375 2.570 1.00 93.12 92 GLU A C 1
ATOM 713 O O . GLU A 1 92 ? -6.749 5.822 1.931 1.00 93.12 92 GLU A O 1
ATOM 718 N N . LYS A 1 93 ? -7.723 7.703 2.689 1.00 92.56 93 LYS A N 1
ATOM 719 C CA . LYS A 1 93 ? -6.760 8.611 2.068 1.00 92.56 93 LYS A CA 1
ATOM 720 C C . LYS A 1 93 ? -5.341 8.278 2.504 1.00 92.56 93 LYS A C 1
ATOM 722 O O . LYS A 1 93 ? -4.420 8.327 1.692 1.00 92.56 93 LYS A O 1
ATOM 727 N N . LEU A 1 94 ? -5.157 7.927 3.772 1.00 91.44 94 LEU A N 1
ATOM 728 C CA . LEU A 1 94 ? -3.840 7.619 4.283 1.00 91.44 94 LEU A CA 1
ATOM 729 C C . LEU A 1 94 ? -3.271 6.316 3.716 1.00 91.44 94 LEU A C 1
ATOM 731 O O . LEU A 1 94 ? -2.160 6.359 3.183 1.00 91.44 94 LEU A O 1
ATOM 735 N N . TYR A 1 95 ? -3.986 5.186 3.776 1.00 94.00 95 TYR A N 1
ATOM 736 C CA . TYR A 1 95 ? -3.432 3.959 3.190 1.00 94.00 95 TYR A CA 1
ATOM 737 C C . TYR A 1 95 ? -3.239 4.112 1.676 1.00 94.00 95 TYR A C 1
ATOM 739 O O . TYR A 1 95 ? -2.259 3.601 1.131 1.00 94.00 95 TYR A O 1
ATOM 747 N N . LYS A 1 96 ? -4.090 4.916 1.013 1.00 95.38 96 LYS A N 1
ATOM 748 C CA . LYS A 1 96 ? -3.930 5.248 -0.405 1.00 95.38 96 LYS A CA 1
ATOM 749 C C . LYS A 1 96 ? -2.661 6.027 -0.718 1.00 95.38 96 LYS A C 1
ATOM 751 O O . LYS A 1 96 ? -2.007 5.754 -1.722 1.00 95.38 96 LYS A O 1
ATOM 756 N N . ASN A 1 97 ? -2.290 6.966 0.143 1.00 95.06 97 ASN A N 1
ATOM 757 C CA . ASN A 1 97 ? -1.024 7.680 0.014 1.00 95.06 97 ASN A CA 1
ATOM 758 C C . ASN A 1 97 ? 0.168 6.748 0.279 1.00 95.06 97 ASN A C 1
ATOM 760 O O . ASN A 1 97 ? 1.188 6.849 -0.398 1.00 95.06 97 ASN A O 1
ATOM 764 N N . CYS A 1 98 ? 0.041 5.826 1.237 1.00 95.62 98 CYS A N 1
ATOM 765 C CA . CYS A 1 98 ? 1.110 4.896 1.602 1.00 95.62 98 CYS A CA 1
ATOM 766 C C . CYS A 1 98 ? 1.448 3.913 0.473 1.00 95.62 98 CYS A C 1
ATOM 768 O O . CYS A 1 98 ? 2.623 3.693 0.197 1.00 95.62 98 CYS A O 1
ATOM 770 N N . TRP A 1 99 ? 0.454 3.373 -0.238 1.00 96.06 99 TRP A N 1
ATOM 771 C CA . TRP A 1 99 ? 0.681 2.406 -1.321 1.00 96.06 99 TRP A CA 1
ATOM 772 C C . TRP A 1 99 ? 0.787 3.033 -2.724 1.00 96.06 99 TRP A C 1
ATOM 774 O O . TRP A 1 99 ? 0.500 2.374 -3.732 1.00 96.06 99 TRP A O 1
ATOM 784 N N . ASN A 1 100 ? 1.132 4.324 -2.819 1.00 97.19 100 ASN A N 1
ATOM 785 C CA . ASN A 1 100 ? 1.297 5.007 -4.106 1.00 97.19 100 ASN A CA 1
ATOM 786 C C . ASN A 1 100 ? 2.304 4.247 -4.992 1.00 97.19 100 ASN A C 1
ATOM 788 O O . ASN A 1 100 ? 3.269 3.667 -4.489 1.00 97.19 100 ASN A O 1
ATOM 792 N N . GLN A 1 101 ? 2.063 4.209 -6.304 1.00 96.56 101 GLN A N 1
ATOM 793 C CA . GLN A 1 101 ? 2.958 3.540 -7.247 1.00 96.56 101 GLN A CA 1
ATOM 794 C C . GLN A 1 101 ? 4.366 4.137 -7.198 1.00 96.56 101 GLN A C 1
ATOM 796 O O . GLN A 1 101 ? 5.341 3.391 -7.135 1.00 96.56 101 GLN A O 1
ATOM 801 N N . GLU A 1 102 ? 4.457 5.463 -7.137 1.00 96.25 102 GLU A N 1
ATOM 802 C CA . GLU A 1 102 ? 5.721 6.185 -7.093 1.00 96.25 102 GLU A CA 1
ATOM 803 C C . GLU A 1 102 ? 6.220 6.304 -5.641 1.00 96.25 102 GLU A C 1
ATOM 805 O O . GLU A 1 102 ? 5.550 6.936 -4.817 1.00 96.25 102 GLU A O 1
ATOM 810 N N . PRO A 1 103 ? 7.379 5.709 -5.285 1.00 95.56 103 PRO A N 1
ATOM 811 C CA . PRO A 1 103 ? 7.912 5.725 -3.923 1.00 95.56 103 PRO A CA 1
ATOM 812 C C . PRO A 1 103 ? 8.110 7.123 -3.337 1.00 95.56 103 PRO A C 1
ATOM 814 O O . PRO A 1 103 ? 7.938 7.314 -2.137 1.00 95.56 103 PRO A O 1
ATOM 817 N N . GLU A 1 104 ? 8.447 8.101 -4.170 1.00 95.00 104 GLU A N 1
ATOM 818 C CA . GLU A 1 104 ? 8.632 9.506 -3.808 1.00 95.00 104 GLU A CA 1
ATOM 819 C C . GLU A 1 104 ? 7.323 10.245 -3.500 1.00 95.00 104 GLU A C 1
ATOM 821 O O . GLU A 1 104 ? 7.351 11.289 -2.854 1.00 95.00 104 GLU A O 1
ATOM 826 N N . GLN A 1 105 ? 6.180 9.713 -3.941 1.00 96.12 105 GLN A N 1
ATOM 827 C CA . GLN A 1 105 ? 4.852 10.263 -3.643 1.00 96.12 105 GLN A CA 1
ATOM 828 C C . GLN A 1 105 ? 4.255 9.673 -2.360 1.00 96.12 105 GLN A C 1
ATOM 830 O O . GLN A 1 105 ? 3.164 10.064 -1.938 1.00 96.12 105 GLN A O 1
ATOM 835 N N . ARG A 1 106 ? 4.944 8.710 -1.740 1.00 96.25 106 ARG A N 1
ATOM 836 C CA . ARG A 1 106 ? 4.534 8.117 -0.466 1.00 96.25 106 ARG A CA 1
ATOM 837 C C . ARG A 1 106 ? 4.943 9.042 0.684 1.00 96.25 106 ARG A C 1
ATOM 839 O O . ARG A 1 106 ? 6.003 9.664 0.621 1.00 96.25 106 ARG A O 1
ATOM 846 N N . PRO A 1 107 ? 4.140 9.126 1.757 1.00 94.12 107 PRO A N 1
ATOM 847 C CA . PRO A 1 107 ? 4.478 9.955 2.901 1.00 94.12 107 PRO A CA 1
ATOM 848 C C . PRO A 1 107 ? 5.743 9.438 3.589 1.00 94.12 107 PRO A C 1
ATOM 850 O O . PRO A 1 107 ? 5.928 8.237 3.790 1.00 94.12 107 PRO A O 1
ATOM 853 N N . THR A 1 108 ? 6.594 10.356 4.029 1.00 90.38 108 THR A N 1
ATOM 854 C CA . THR A 1 108 ? 7.667 10.033 4.973 1.00 90.38 108 THR A CA 1
ATOM 855 C C . THR A 1 108 ? 7.082 9.664 6.336 1.00 90.38 108 THR A C 1
ATOM 857 O O . THR A 1 108 ? 5.977 10.075 6.682 1.00 90.38 108 THR A O 1
ATOM 860 N N . ILE A 1 109 ? 7.848 8.962 7.176 1.00 83.75 109 ILE A N 1
ATOM 861 C CA . ILE A 1 109 ? 7.422 8.616 8.546 1.00 83.75 109 ILE A CA 1
ATOM 862 C C . ILE A 1 109 ? 6.978 9.852 9.360 1.00 83.75 109 ILE A C 1
ATOM 864 O O . ILE A 1 109 ? 6.039 9.791 10.153 1.00 83.75 109 ILE A O 1
ATOM 868 N N . ASN A 1 110 ? 7.614 11.002 9.118 1.00 82.38 110 ASN A N 1
ATOM 869 C CA . ASN A 1 110 ? 7.290 12.258 9.787 1.00 82.38 110 ASN A CA 1
ATOM 870 C C . ASN A 1 110 ? 5.956 12.829 9.289 1.00 82.38 110 ASN A C 1
ATOM 872 O O . ASN A 1 110 ? 5.144 13.296 10.085 1.00 82.38 110 ASN A O 1
ATOM 876 N N . GLU A 1 111 ? 5.710 12.795 7.979 1.00 80.25 111 GLU A N 1
ATOM 877 C CA . GLU A 1 111 ? 4.427 13.204 7.395 1.00 80.25 111 GLU A CA 1
ATOM 878 C C . GLU A 1 111 ? 3.302 12.274 7.821 1.00 80.25 111 GLU A C 1
ATOM 880 O O . GLU A 1 111 ? 2.243 12.745 8.225 1.00 80.25 111 GLU A O 1
ATOM 885 N N . PHE A 1 112 ? 3.575 10.974 7.822 1.00 72.19 112 PHE A N 1
ATOM 886 C CA . PHE A 1 112 ? 2.678 9.935 8.294 1.00 72.19 112 PHE A CA 1
ATOM 887 C C . PHE A 1 112 ? 2.226 10.193 9.742 1.00 72.19 112 PHE A C 1
ATOM 889 O O . PHE A 1 112 ? 1.031 10.174 10.038 1.00 72.19 112 PHE A O 1
ATOM 896 N N . GLY A 1 113 ? 3.158 10.535 10.639 1.00 70.31 113 GLY A N 1
ATOM 897 C CA . GLY A 1 113 ? 2.837 10.906 12.021 1.00 70.31 113 GLY A CA 1
ATOM 898 C C . GLY A 1 113 ? 1.952 12.155 12.129 1.00 70.31 113 GLY A C 1
ATOM 899 O O . GLY A 1 113 ? 1.031 12.186 12.948 1.00 70.31 113 GLY A O 1
ATOM 900 N N . ARG A 1 114 ? 2.181 13.159 11.268 1.00 69.50 114 ARG A N 1
ATOM 901 C CA . ARG A 1 114 ? 1.390 14.405 11.212 1.00 69.50 114 ARG A CA 1
ATOM 902 C C . ARG A 1 114 ? -0.008 14.221 10.623 1.00 69.50 114 ARG A C 1
ATOM 904 O O . ARG A 1 114 ? -0.891 15.008 10.946 1.00 69.50 114 ARG A O 1
ATOM 911 N N . MET A 1 115 ? -0.240 13.187 9.814 1.00 68.31 115 MET A N 1
ATOM 912 C CA . MET A 1 115 ? -1.546 12.878 9.206 1.00 68.31 115 MET A CA 1
ATOM 913 C C . MET A 1 115 ? -2.588 12.330 10.204 1.00 68.31 115 MET A C 1
ATOM 915 O O . MET A 1 115 ? -3.599 11.765 9.804 1.00 68.31 115 MET A O 1
ATOM 919 N N . GLY A 1 116 ? -2.379 12.490 11.512 1.00 61.62 116 GLY A N 1
ATOM 920 C CA . GLY A 1 116 ? -3.371 12.142 12.532 1.00 61.62 116 GLY A CA 1
ATOM 921 C C . GLY A 1 116 ? -3.268 10.707 13.046 1.00 61.62 116 GLY A C 1
ATOM 922 O O . GLY A 1 116 ? -3.623 10.496 14.196 1.00 61.62 116 GLY A O 1
ATOM 923 N N . PHE A 1 117 ? -2.673 9.784 12.281 1.00 62.28 117 PHE A N 1
ATOM 924 C CA . PHE A 1 117 ? -1.641 8.850 12.756 1.00 62.28 117 PHE A CA 1
ATOM 925 C C . PHE A 1 117 ? -1.607 8.542 14.252 1.00 62.28 117 PHE A C 1
ATOM 927 O O . PHE A 1 117 ? -2.393 7.807 14.856 1.00 62.28 117 PHE A O 1
ATOM 934 N N . ILE A 1 118 ? -0.594 9.179 14.824 1.00 58.59 118 ILE A N 1
ATOM 935 C CA . ILE A 1 118 ? -0.209 9.078 16.212 1.00 58.59 118 ILE A CA 1
AT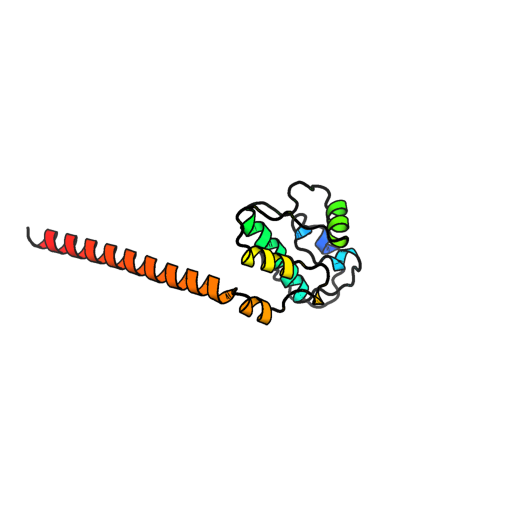OM 936 C C . ILE A 1 118 ? -1.299 9.665 17.098 1.00 58.59 118 ILE A C 1
ATOM 938 O O . ILE A 1 118 ? -1.618 9.041 18.091 1.00 58.59 118 ILE A O 1
ATOM 942 N N . ASN A 1 119 ? -1.938 10.776 16.720 1.00 56.12 119 ASN A N 1
ATOM 943 C CA . ASN A 1 119 ? -2.970 11.413 17.544 1.00 56.12 119 ASN A CA 1
ATOM 944 C C . ASN A 1 119 ? -4.234 10.552 17.707 1.00 56.12 119 ASN A C 1
ATOM 946 O O . ASN A 1 119 ? -4.867 10.585 18.757 1.00 56.12 119 ASN A O 1
ATOM 950 N N . VAL A 1 120 ? -4.626 9.776 16.694 1.00 59.72 120 VAL A N 1
ATOM 951 C CA . VAL A 1 120 ? -5.770 8.854 16.771 1.00 59.72 120 VAL A CA 1
ATOM 952 C C . VAL A 1 120 ? -5.418 7.654 17.644 1.00 59.72 120 VAL A C 1
ATOM 954 O O . VAL A 1 120 ? -6.219 7.267 18.495 1.00 59.72 120 VAL A O 1
ATOM 957 N N . VAL A 1 121 ? -4.220 7.088 17.469 1.00 62.25 121 VAL A N 1
ATOM 958 C CA . VAL A 1 121 ? -3.746 5.957 18.278 1.00 62.25 121 VAL A CA 1
ATOM 959 C C . VAL A 1 121 ? -3.538 6.382 19.732 1.00 62.25 121 VAL A C 1
ATOM 961 O O . VAL A 1 121 ? -4.055 5.718 20.621 1.00 62.25 121 VAL A O 1
ATOM 964 N N . THR A 1 122 ? -2.881 7.513 20.000 1.00 59.00 122 THR A N 1
ATOM 965 C CA . THR A 1 122 ? -2.682 8.026 21.363 1.00 59.00 122 THR A CA 1
ATOM 966 C C . THR A 1 122 ? -4.006 8.384 22.020 1.00 59.00 122 THR A C 1
ATOM 968 O O . THR A 1 122 ? -4.228 7.959 23.144 1.00 59.00 122 THR A O 1
ATOM 971 N N . ASN A 1 123 ? -4.937 9.054 21.332 1.00 58.25 123 ASN A N 1
ATOM 972 C CA . ASN A 1 123 ? -6.253 9.340 21.913 1.00 58.25 123 ASN A CA 1
ATOM 973 C C . ASN A 1 123 ? -7.063 8.070 22.206 1.00 58.25 123 ASN A C 1
ATOM 975 O O . ASN A 1 123 ? -7.774 8.030 23.208 1.00 58.25 123 ASN A O 1
ATOM 979 N N . LYS A 1 124 ? -6.982 7.031 21.362 1.00 59.66 124 LYS A N 1
ATOM 980 C CA . LYS A 1 124 ? -7.643 5.745 21.639 1.00 59.66 124 LYS A CA 1
ATOM 981 C C . LYS A 1 124 ? -6.978 4.987 22.786 1.00 59.66 124 LYS A C 1
ATOM 983 O O . LYS A 1 124 ? -7.693 4.411 23.596 1.00 59.66 124 LYS A O 1
ATOM 988 N N . LEU A 1 125 ? -5.648 5.002 22.874 1.00 58.50 125 LEU A N 1
ATOM 989 C CA . LEU A 1 125 ? -4.910 4.352 23.957 1.00 58.50 125 LEU A CA 1
ATOM 990 C C . LEU A 1 125 ? -5.138 5.055 25.299 1.00 58.50 125 LEU A C 1
ATOM 992 O O . LEU A 1 125 ? -5.427 4.373 26.272 1.00 58.50 125 LEU A O 1
ATOM 996 N N . VAL A 1 126 ? -5.101 6.391 25.330 1.00 58.97 126 VAL A N 1
ATOM 997 C CA . VAL A 1 126 ? -5.392 7.198 26.529 1.00 58.97 126 VAL A CA 1
ATOM 998 C C . VAL A 1 126 ? -6.831 6.964 26.999 1.00 58.97 126 VAL A C 1
ATOM 1000 O O . VAL A 1 126 ? -7.058 6.632 28.157 1.00 58.97 126 VAL A O 1
ATOM 1003 N N . LYS A 1 127 ? -7.815 7.009 26.090 1.00 58.53 127 LYS A N 1
ATOM 1004 C CA . LYS A 1 127 ? -9.213 6.707 26.447 1.00 58.53 127 LYS A CA 1
ATOM 1005 C C . LYS A 1 127 ? -9.421 5.255 26.888 1.00 58.53 127 LYS A C 1
ATOM 1007 O O . LYS A 1 127 ? -10.254 4.994 27.749 1.00 58.53 127 LYS A O 1
ATOM 1012 N N . GLY A 1 128 ? -8.694 4.312 26.288 1.00 57.47 128 GLY A N 1
ATOM 1013 C CA . GLY A 1 128 ? -8.741 2.899 26.661 1.00 57.47 128 GLY A 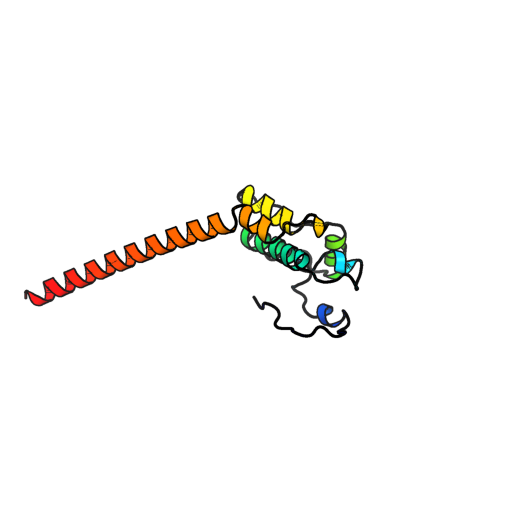CA 1
ATOM 1014 C C . GLY A 1 128 ? -8.160 2.636 28.052 1.00 57.47 128 GLY A C 1
ATOM 1015 O O . GLY A 1 128 ? -8.746 1.869 28.812 1.00 57.47 128 GLY A O 1
ATOM 1016 N N . SER A 1 129 ? -7.055 3.298 28.412 1.00 57.94 129 SER A N 1
ATOM 1017 C CA . SER A 1 129 ? -6.447 3.187 29.744 1.00 57.94 129 SER A CA 1
ATOM 1018 C C . SER A 1 129 ? -7.304 3.806 30.843 1.00 57.94 129 SER A C 1
ATOM 1020 O O . SER A 1 129 ? -7.390 3.240 31.930 1.00 57.94 129 SER A O 1
ATOM 1022 N N . ASP A 1 130 ? -7.977 4.923 30.560 1.00 62.97 130 ASP A N 1
ATOM 1023 C CA . ASP A 1 130 ? -8.861 5.572 31.534 1.00 62.97 130 ASP A CA 1
ATOM 1024 C C . ASP A 1 130 ? -10.062 4.677 31.877 1.00 62.97 130 ASP A C 1
ATOM 1026 O O . ASP A 1 130 ? -10.436 4.562 33.044 1.00 62.97 130 ASP A O 1
ATOM 1030 N N . ASN A 1 131 ? -10.611 3.974 30.878 1.00 60.69 131 ASN A N 1
ATOM 1031 C CA . ASN A 1 131 ? -11.757 3.081 31.060 1.00 60.69 131 ASN A CA 1
ATOM 1032 C C . ASN A 1 131 ? -11.393 1.812 31.863 1.00 60.69 131 ASN A C 1
ATOM 1034 O O . ASN A 1 131 ? -12.101 1.432 32.796 1.00 60.69 131 ASN A O 1
ATOM 1038 N N . LEU A 1 132 ? -10.232 1.208 31.578 1.00 61.22 132 LEU A N 1
ATOM 1039 C CA . LEU A 1 132 ? -9.697 0.066 32.339 1.00 61.22 132 LEU A CA 1
ATOM 1040 C C . LEU A 1 132 ? -9.409 0.426 33.805 1.00 61.22 132 LEU A C 1
ATOM 1042 O O . LEU A 1 132 ? -9.699 -0.362 34.705 1.00 61.22 132 LEU A O 1
ATOM 1046 N N . ASN A 1 133 ? -8.871 1.623 34.059 1.00 65.81 133 ASN A N 1
ATOM 1047 C CA . ASN A 1 133 ? -8.625 2.097 35.420 1.00 65.81 133 ASN A CA 1
ATOM 1048 C C . ASN A 1 133 ? -9.932 2.314 36.195 1.00 65.81 133 ASN A C 1
ATOM 1050 O O . ASN A 1 133 ? -10.004 1.946 37.366 1.00 65.81 133 ASN A O 1
ATOM 1054 N N . SER A 1 134 ? -10.978 2.852 35.555 1.00 70.31 134 SER A N 1
ATOM 1055 C CA . SER A 1 134 ? -12.286 3.001 36.204 1.00 70.31 134 SER A CA 1
ATOM 1056 C C . SER A 1 134 ? -12.955 1.663 36.535 1.00 70.31 134 SER A C 1
ATOM 1058 O O . SER A 1 134 ? -13.540 1.531 37.608 1.00 70.31 134 SER A O 1
ATOM 1060 N N . GLU A 1 135 ? -12.825 0.650 35.674 1.00 70.69 135 GLU A N 1
ATOM 1061 C CA . GLU A 1 135 ? -13.365 -0.694 35.927 1.00 70.69 135 GLU A CA 1
ATOM 1062 C C . GLU A 1 135 ? -12.615 -1.414 37.059 1.00 70.69 135 GLU A C 1
ATOM 1064 O O . GLU A 1 135 ? -13.237 -2.019 37.936 1.00 70.69 135 GLU A O 1
ATOM 1069 N N . LEU A 1 136 ? -11.282 -1.299 37.098 1.00 64.25 136 LEU A N 1
ATOM 1070 C CA . LEU A 1 136 ? -10.461 -1.847 38.182 1.00 64.25 136 LEU A CA 1
ATOM 1071 C C . LEU A 1 136 ? -10.794 -1.192 39.525 1.00 64.25 136 LEU A C 1
ATOM 1073 O O . LEU A 1 136 ? -10.938 -1.904 40.520 1.00 64.25 136 LEU A O 1
ATOM 1077 N N . GLN A 1 137 ? -10.978 0.130 39.547 1.00 74.00 137 GLN A N 1
ATOM 1078 C CA . GLN A 1 137 ? -11.360 0.871 40.748 1.00 74.00 137 GLN A CA 1
ATOM 1079 C C . GLN A 1 137 ? -12.755 0.465 41.247 1.00 74.00 137 GLN A C 1
ATOM 1081 O O . GLN A 1 137 ? -12.912 0.161 42.427 1.00 74.00 137 GLN A O 1
ATOM 1086 N N . ALA A 1 138 ? -13.737 0.345 40.348 1.00 74.44 138 ALA A N 1
ATOM 1087 C CA . ALA A 1 138 ? -15.080 -0.122 40.694 1.00 74.44 138 ALA A CA 1
ATOM 1088 C C . ALA A 1 138 ? -15.076 -1.567 41.235 1.00 74.44 138 ALA A C 1
ATOM 1090 O O . ALA A 1 138 ? -15.793 -1.886 42.189 1.00 74.44 138 ALA A O 1
ATOM 1091 N N . SER A 1 139 ? -14.237 -2.446 40.671 1.00 75.12 139 SER A N 1
ATOM 1092 C CA . SER A 1 139 ? -14.080 -3.820 41.171 1.00 75.12 139 SER A CA 1
ATOM 1093 C C . SER A 1 139 ? -13.403 -3.867 42.547 1.00 75.12 139 SER A C 1
ATOM 1095 O O . SER A 1 139 ? -13.827 -4.626 43.418 1.00 75.12 139 SER A O 1
ATOM 1097 N N . ALA A 1 140 ? -12.398 -3.016 42.781 1.00 75.75 140 ALA A N 1
ATOM 1098 C CA . ALA A 1 140 ? -11.672 -2.942 44.044 1.00 75.75 140 ALA A CA 1
ATOM 1099 C C . ALA A 1 140 ? -12.551 -2.387 45.174 1.00 75.75 140 ALA A C 1
ATOM 1101 O O . ALA A 1 140 ? -12.513 -2.903 46.291 1.00 75.75 140 ALA A O 1
ATOM 1102 N N . GLU A 1 141 ? -13.385 -1.387 44.880 1.00 80.25 141 GLU A N 1
ATOM 1103 C CA . GLU A 1 141 ? -14.367 -0.842 45.824 1.00 80.25 141 GLU A CA 1
ATOM 1104 C C . GLU A 1 141 ? -15.429 -1.888 46.195 1.00 80.25 141 GLU A C 1
ATOM 1106 O O . GLU A 1 141 ? -15.768 -2.033 47.369 1.00 80.25 141 GLU A O 1
ATOM 1111 N N . SER A 1 142 ? -15.878 -2.696 45.230 1.00 73.94 142 SER A N 1
ATOM 1112 C CA . SER A 1 142 ? -16.845 -3.780 45.469 1.00 73.94 142 SER A CA 1
ATOM 1113 C C . SER A 1 142 ? -16.294 -4.869 46.405 1.00 73.94 142 SER A C 1
ATOM 1115 O O . SER A 1 142 ? -16.986 -5.304 47.325 1.00 73.94 142 SER A O 1
ATOM 1117 N N . ILE A 1 143 ? -15.022 -5.253 46.238 1.00 73.44 143 ILE A N 1
ATOM 1118 C CA . ILE A 1 143 ? -14.338 -6.244 47.092 1.00 73.44 143 ILE A CA 1
ATOM 1119 C C . ILE A 1 143 ? -14.149 -5.717 48.524 1.00 73.44 143 ILE A C 1
ATOM 1121 O O . ILE A 1 143 ? -14.324 -6.454 49.497 1.00 73.44 143 ILE A O 1
ATOM 1125 N N . GLN A 1 144 ? -13.816 -4.431 48.678 1.00 70.31 144 GLN A N 1
ATOM 1126 C CA . GLN A 1 144 ? -13.679 -3.801 49.997 1.00 70.31 144 GLN A CA 1
ATOM 1127 C C . GLN A 1 144 ? -15.017 -3.790 50.751 1.00 70.31 144 GLN A C 1
ATOM 1129 O O . GLN A 1 144 ? -15.060 -4.115 51.942 1.00 70.31 144 GLN A O 1
ATOM 1134 N N . ILE A 1 145 ? -16.120 -3.504 50.055 1.00 70.75 145 ILE A N 1
ATOM 1135 C CA . ILE A 1 145 ? -17.466 -3.511 50.639 1.00 70.75 145 ILE A CA 1
ATOM 1136 C C . ILE A 1 145 ? -17.847 -4.919 51.123 1.00 70.75 145 ILE A C 1
ATOM 1138 O O . ILE A 1 145 ? -18.290 -5.057 52.264 1.00 70.75 145 ILE A O 1
ATOM 1142 N N . GLU A 1 146 ? -17.609 -5.971 50.330 1.00 72.75 146 GLU A N 1
ATOM 1143 C CA . GLU A 1 146 ? -17.864 -7.361 50.751 1.00 72.75 146 GLU A CA 1
ATOM 1144 C C . GLU A 1 146 ? -17.025 -7.765 51.972 1.00 72.75 146 GLU A C 1
ATOM 1146 O O . GLU A 1 146 ? -17.553 -8.334 52.930 1.00 72.75 146 GLU A O 1
ATOM 1151 N N . SER A 1 147 ? -15.736 -7.407 51.998 1.00 66.69 147 SER A N 1
ATOM 1152 C CA . SER A 1 147 ? -14.845 -7.736 53.123 1.00 66.69 147 SER A CA 1
ATOM 1153 C C . SER A 1 147 ? -15.244 -7.063 54.446 1.00 66.69 147 SER A C 1
ATOM 1155 O O . SER A 1 147 ? -15.055 -7.631 55.527 1.00 66.69 147 SER A O 1
ATOM 1157 N N . THR A 1 148 ? -15.861 -5.880 54.367 1.00 67.19 148 THR A N 1
ATOM 1158 C CA . THR A 1 148 ? -16.322 -5.122 55.539 1.00 67.19 148 THR A CA 1
ATOM 1159 C C . THR A 1 148 ? -17.617 -5.706 56.116 1.00 67.19 148 THR A C 1
ATOM 1161 O O . THR A 1 148 ? -17.789 -5.724 57.332 1.00 67.19 148 THR A O 1
ATOM 1164 N N . GLN A 1 149 ? -18.501 -6.250 55.271 1.00 60.69 149 GLN A N 1
ATOM 1165 C CA . GLN A 1 149 ? -19.744 -6.906 55.707 1.00 60.69 149 GLN A CA 1
ATOM 1166 C C . GLN A 1 149 ? -19.498 -8.273 56.362 1.00 60.69 149 GLN A C 1
ATOM 1168 O O . GLN A 1 149 ? -20.210 -8.649 57.288 1.00 60.69 149 GLN A O 1
ATOM 1173 N N . ILE A 1 150 ? -18.463 -9.002 55.930 1.00 60.25 150 ILE A N 1
ATOM 1174 C CA . ILE A 1 150 ? -18.091 -10.305 56.511 1.00 60.25 150 ILE A CA 1
ATOM 1175 C C . ILE A 1 150 ? -17.515 -10.155 57.930 1.00 60.25 150 ILE A C 1
ATOM 1177 O O . ILE A 1 150 ? -17.662 -11.059 58.743 1.00 60.25 150 ILE A O 1
ATOM 1181 N N . SER A 1 151 ? -16.897 -9.014 58.251 1.00 58.25 151 SER A N 1
ATOM 1182 C CA . SER A 1 151 ? -16.264 -8.769 59.560 1.00 58.25 151 SER A CA 1
ATOM 1183 C C . SER A 1 151 ? -17.222 -8.229 60.639 1.00 58.25 151 SER A C 1
ATOM 1185 O O . SER A 1 151 ? -16.780 -7.950 61.752 1.00 58.25 151 SER A O 1
ATOM 1187 N N . LEU A 1 152 ? -18.510 -8.041 60.319 1.00 56.44 152 LEU A N 1
ATOM 1188 C CA . LEU A 1 152 ? -19.541 -7.499 61.223 1.00 56.44 152 LEU A CA 1
ATOM 1189 C C . LEU A 1 152 ? -20.580 -8.544 61.690 1.00 56.44 152 LEU A C 1
ATOM 1191 O O . LEU A 1 152 ? -21.478 -8.185 62.452 1.00 56.44 152 LEU A O 1
ATOM 1195 N N . ASN A 1 153 ? -20.441 -9.811 61.280 1.00 46.84 153 ASN A N 1
ATOM 1196 C CA . ASN A 1 153 ? -21.215 -10.969 61.762 1.00 46.84 153 ASN A CA 1
ATOM 1197 C C . ASN A 1 153 ? -20.346 -11.891 62.624 1.00 46.84 153 ASN A C 1
ATOM 1199 O O . ASN A 1 153 ? -20.923 -12.565 63.507 1.00 46.84 153 ASN A O 1
#

pLDDT: mean 78.16, std 18.12, range [38.72, 97.19]

InterPro domains:
  IPR000719 Protein kinase domain [PS50011] (1-118)
  IPR001245 Serine-threonine/tyrosine-protein kinase, catalytic domain [PF07714] (2-111)
  IPR011009 Protein kinase-like domain superfamily [SSF56112] (2-120)
  IPR051681 Serine/Threonine Kinases and Pseudokinases [PTHR44329] (2-113)

Sequence (153 aa):
MDFGISKNQNNQTSTAYVGNFGVVAYMEPKCFVDPNFPYTKSSDIYSFGVLMWEISSGYPPFKDNDNKVALAISISNGAREVTIPGTPIEYEKLYKNCWNQEPEQRPTINEFGRMGFINVVTNKLVKGSDNLNSELQASAESIQIESTQISLN

Secondary structure (DSSP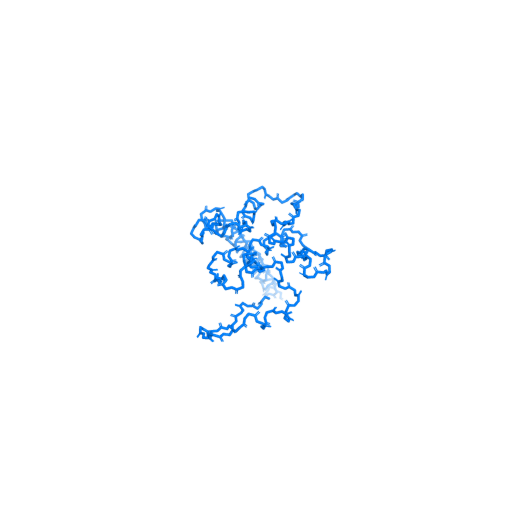, 8-state):
---------S---TTSGGG-TT-GGGS-GGGGT-TTPPP-HHHHHHHHHHHHHHHHHSS-TTTT---HHHHHHHHHTT--PPPPTT--HHHHHHHHHHT-SSGGGSPPHHHHIIIIIHHHHHHHHHHHHHHHHHHHHHHHHHHHHHHHHHTT-

Radius of gyration: 22.83 Å; chains: 1; bounding box: 47×33×75 Å

Foldseek 3Di:
DDPDPDDDDDDDQLPVVVPPQQCLQLAQLVCLVPVPPDDDVLSVLQSVLLVLQCVVVVDRFPVVDNDSNVVSVCVNVPDDDDDDPPPDPLSVVQSCQSNDNDSVSHDDPVVCVVSCNVVVVVVVVVVVVVVVVVVVVVVVVVVVVVVVVVVVD